Protein AF-A0A6V7HYU8-F1 (afdb_monomer_lite)

Structure (mmCIF, N/CA/C/O backbone):
data_AF-A0A6V7HYU8-F1
#
_entry.id   AF-A0A6V7HYU8-F1
#
loop_
_atom_site.group_PDB
_atom_site.id
_atom_site.type_symbol
_atom_site.label_atom_id
_atom_site.label_alt_id
_atom_site.label_comp_id
_atom_site.label_asym_id
_atom_site.label_entity_id
_atom_site.label_seq_id
_atom_site.pdbx_PDB_ins_code
_atom_site.Cartn_x
_atom_site.Cartn_y
_atom_site.Cartn_z
_atom_site.occupancy
_atom_site.B_iso_or_equiv
_atom_site.auth_seq_id
_atom_site.auth_comp_id
_atom_site.auth_asym_id
_atom_site.auth_atom_id
_atom_site.pdbx_PDB_model_num
ATOM 1 N N . GLN A 1 1 ? -9.173 -27.779 18.103 1.00 46.91 1 GLN A N 1
ATOM 2 C CA . GLN A 1 1 ? -9.551 -28.796 17.097 1.00 46.91 1 GLN A CA 1
ATOM 3 C C . GLN A 1 1 ? -9.029 -28.349 15.732 1.00 46.91 1 GLN A C 1
ATOM 5 O O . GLN A 1 1 ? -9.522 -27.362 15.204 1.00 46.91 1 GLN A O 1
ATOM 10 N N . ARG A 1 2 ? -7.983 -28.993 15.201 1.00 71.75 2 ARG A N 1
ATOM 11 C CA . ARG A 1 2 ? -7.455 -28.708 13.854 1.00 71.75 2 ARG A CA 1
ATOM 12 C C . ARG A 1 2 ? -8.442 -29.213 12.792 1.00 71.75 2 ARG A C 1
ATOM 14 O O . ARG A 1 2 ? -8.840 -30.368 12.876 1.00 71.75 2 ARG A O 1
ATOM 21 N N . ARG A 1 3 ? -8.781 -28.382 11.803 1.00 46.88 3 ARG A N 1
ATOM 22 C CA . ARG A 1 3 ? -9.311 -28.756 10.474 1.00 46.88 3 ARG A CA 1
ATOM 23 C C . ARG A 1 3 ? -8.939 -27.615 9.519 1.00 46.88 3 ARG A C 1
ATOM 25 O O . ARG A 1 3 ? -9.260 -26.482 9.842 1.00 46.88 3 ARG A O 1
ATOM 32 N N . GLY A 1 4 ? -8.241 -27.789 8.407 1.00 37.38 4 GLY A N 1
ATOM 33 C CA . GLY A 1 4 ? -7.610 -28.949 7.792 1.00 37.38 4 GLY A CA 1
ATOM 34 C C . GLY A 1 4 ? -6.579 -28.435 6.779 1.00 37.38 4 GLY A C 1
ATOM 35 O O . GLY A 1 4 ? -6.619 -27.271 6.388 1.00 37.38 4 GLY A O 1
ATOM 36 N N . ILE A 1 5 ? -5.630 -29.288 6.408 1.00 67.75 5 ILE A N 1
ATOM 37 C CA . ILE A 1 5 ? -4.812 -29.089 5.212 1.00 67.75 5 ILE A CA 1
ATOM 38 C C . ILE A 1 5 ? -5.753 -29.396 4.043 1.00 67.75 5 ILE A C 1
ATOM 40 O O . ILE A 1 5 ? -6.133 -30.553 3.872 1.00 67.75 5 ILE A O 1
ATOM 44 N N . GLU A 1 6 ? -6.197 -28.375 3.310 1.00 53.62 6 GLU A N 1
ATOM 45 C CA . GLU A 1 6 ? -6.812 -28.572 1.997 1.00 53.62 6 GLU A CA 1
ATOM 46 C C . GLU A 1 6 ? -5.706 -28.499 0.944 1.00 53.62 6 GLU A C 1
ATOM 48 O O . GLU A 1 6 ? -4.789 -27.681 1.026 1.00 53.62 6 GLU A O 1
ATOM 53 N N . ASN A 1 7 ? -5.740 -29.475 0.046 1.00 47.41 7 ASN A N 1
ATOM 54 C CA . ASN A 1 7 ? -4.643 -29.880 -0.807 1.00 47.41 7 ASN A CA 1
ATOM 55 C C . ASN A 1 7 ? -4.209 -28.791 -1.797 1.00 47.41 7 ASN A C 1
ATOM 57 O O . ASN A 1 7 ? -5.010 -28.056 -2.364 1.00 47.41 7 ASN A O 1
ATOM 61 N N . SER A 1 8 ? -2.898 -28.771 -2.012 1.00 57.25 8 SER A N 1
ATOM 62 C CA . SER A 1 8 ? -2.127 -28.009 -2.985 1.00 57.25 8 SER A CA 1
ATOM 63 C C . SER A 1 8 ? -2.748 -27.955 -4.385 1.00 57.25 8 SER A C 1
ATOM 65 O O . SER A 1 8 ? -2.501 -28.810 -5.233 1.00 57.25 8 SER A O 1
ATOM 67 N N . ASN A 1 9 ? -3.454 -26.871 -4.658 1.00 54.91 9 ASN A N 1
ATOM 68 C CA . ASN A 1 9 ? -3.167 -26.070 -5.838 1.00 54.91 9 ASN A CA 1
ATOM 69 C C . ASN A 1 9 ? -3.173 -24.618 -5.366 1.00 54.91 9 ASN A C 1
ATOM 71 O O . ASN A 1 9 ? -4.123 -23.871 -5.583 1.00 54.91 9 ASN A O 1
ATOM 75 N N . THR A 1 10 ? -2.163 -24.268 -4.563 1.00 57.00 10 THR A N 1
ATOM 76 C CA . THR A 1 10 ? -1.928 -22.899 -4.104 1.00 57.00 10 THR A CA 1
ATOM 77 C C . THR A 1 10 ? -1.507 -22.079 -5.314 1.00 57.00 10 THR A C 1
ATOM 79 O O . THR A 1 10 ? -0.331 -21.792 -5.525 1.00 57.00 10 THR A O 1
ATOM 82 N N . ASP A 1 11 ? -2.492 -21.730 -6.133 1.00 59.72 11 ASP A N 1
ATOM 83 C CA . ASP A 1 11 ? -2.382 -20.574 -6.991 1.00 59.72 11 ASP A CA 1
ATOM 84 C C . ASP A 1 11 ? -2.084 -19.384 -6.077 1.00 59.72 11 ASP A C 1
ATOM 86 O O . ASP A 1 11 ? -2.789 -19.112 -5.096 1.00 59.72 11 ASP A O 1
ATOM 90 N N . CYS A 1 12 ? -0.958 -18.734 -6.340 1.00 65.44 12 CYS A N 1
ATOM 91 C CA . CYS A 1 12 ? -0.526 -17.558 -5.611 1.00 65.44 12 CYS A CA 1
ATOM 92 C C . CYS A 1 12 ? -1.438 -16.397 -6.023 1.00 65.44 12 CYS A C 1
ATOM 94 O O . CYS A 1 12 ? -1.058 -15.585 -6.862 1.00 65.44 12 CYS A O 1
ATOM 96 N N . GLY A 1 13 ? -2.669 -16.343 -5.504 1.00 62.66 13 GLY A N 1
ATOM 97 C CA . GLY A 1 13 ? -3.606 -15.373 -6.068 1.00 62.66 13 GLY A CA 1
ATOM 98 C C . GLY A 1 13 ? -4.938 -15.121 -5.387 1.00 62.66 13 GLY A C 1
ATOM 99 O O . GLY A 1 13 ? -5.513 -14.068 -5.644 1.00 62.66 13 GLY A O 1
ATOM 100 N N . THR A 1 14 ? -5.462 -15.985 -4.517 1.00 5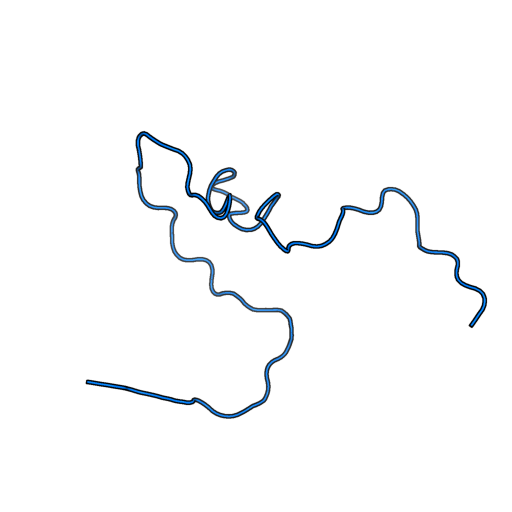9.69 14 THR A N 1
ATOM 101 C CA . THR A 1 14 ? -6.855 -15.791 -4.066 1.00 59.69 14 THR A CA 1
ATOM 102 C C . THR A 1 14 ? -7.008 -15.810 -2.553 1.00 59.69 14 THR A C 1
ATOM 104 O O . THR A 1 14 ? -7.556 -16.723 -1.943 1.00 59.69 14 THR A O 1
ATOM 107 N N . VAL A 1 15 ? -6.568 -14.720 -1.917 1.00 64.88 15 VAL A N 1
ATOM 108 C CA . VAL A 1 15 ? -7.057 -14.396 -0.573 1.00 64.88 15 VAL A CA 1
ATOM 109 C C . VAL A 1 15 ? -8.515 -13.968 -0.735 1.00 64.88 15 VAL A C 1
ATOM 111 O O . VAL A 1 15 ? -8.785 -12.891 -1.258 1.00 64.88 15 VAL A O 1
ATOM 114 N N . SER A 1 16 ? -9.473 -14.804 -0.322 1.00 60.78 16 SER A N 1
ATOM 115 C CA . SER A 1 16 ? -10.874 -14.385 -0.226 1.00 60.78 16 SER A CA 1
ATOM 116 C C . SER A 1 16 ? -10.948 -13.225 0.772 1.00 60.78 16 SER A C 1
ATOM 118 O O . SER A 1 16 ? -10.814 -13.439 1.984 1.00 60.78 16 SER A O 1
ATOM 120 N N . GLU A 1 17 ? -11.066 -11.992 0.284 1.00 64.88 17 GLU A N 1
ATOM 121 C CA . GLU A 1 17 ? -10.985 -10.815 1.143 1.00 64.88 17 GLU A CA 1
ATOM 122 C C . GLU A 1 17 ? -12.240 -10.729 2.021 1.00 64.88 17 GLU A C 1
ATOM 124 O O . GLU A 1 17 ? -13.331 -10.351 1.596 1.00 64.88 17 GLU A O 1
ATOM 129 N N . ARG A 1 18 ? -12.089 -11.153 3.280 1.00 72.75 18 ARG A N 1
ATOM 130 C CA . ARG A 1 18 ? -13.106 -10.971 4.317 1.00 72.75 18 ARG A CA 1
ATOM 131 C C . ARG A 1 18 ? -13.321 -9.467 4.547 1.00 72.75 18 ARG A C 1
ATOM 133 O O . ARG A 1 18 ? -12.338 -8.724 4.521 1.00 72.75 18 ARG A O 1
ATOM 140 N N . PRO A 1 19 ? -14.554 -9.016 4.848 1.00 82.50 19 PRO A N 1
ATOM 141 C CA . PRO A 1 19 ? -14.808 -7.619 5.188 1.00 82.50 19 PRO A CA 1
ATOM 142 C C . PRO A 1 19 ? -13.897 -7.143 6.326 1.00 82.50 19 PRO A C 1
ATOM 144 O O . PRO A 1 19 ? -13.749 -7.832 7.339 1.00 82.50 19 PRO A O 1
ATOM 147 N N . CYS A 1 20 ? -13.285 -5.968 6.161 1.00 88.50 20 CYS A N 1
ATOM 148 C CA . CYS A 1 20 ? -12.388 -5.408 7.166 1.00 88.50 20 CYS A CA 1
ATOM 149 C C . CYS A 1 20 ? -13.134 -5.105 8.476 1.00 88.50 20 CYS A C 1
ATOM 151 O O . CYS A 1 20 ? -14.129 -4.378 8.448 1.00 88.50 20 CYS A O 1
ATOM 153 N N . PRO A 1 21 ? -12.667 -5.615 9.632 1.00 88.88 21 PRO A N 1
ATOM 154 C CA . PRO A 1 21 ? -13.303 -5.327 10.910 1.00 88.88 21 PRO A CA 1
ATOM 155 C C . PRO A 1 21 ? -13.048 -3.870 11.334 1.00 88.88 21 PRO A C 1
ATOM 157 O O . PRO A 1 21 ? -11.942 -3.359 11.126 1.00 88.88 21 PRO A O 1
ATOM 160 N N . PRO A 1 22 ? -14.022 -3.196 11.975 1.00 90.06 22 PRO A N 1
ATOM 161 C CA . PRO A 1 22 ? -13.794 -1.878 12.548 1.00 90.06 22 PRO A CA 1
ATOM 162 C C . PRO A 1 22 ? -12.792 -1.988 13.703 1.00 90.06 22 PRO A C 1
ATOM 164 O O . PRO A 1 22 ? -12.988 -2.743 14.654 1.00 90.06 22 PRO A O 1
ATOM 167 N N . SER A 1 23 ? -11.707 -1.224 13.626 1.00 89.06 23 SER A N 1
ATOM 168 C CA . SER A 1 23 ? -10.685 -1.142 14.668 1.00 89.06 23 SER A CA 1
ATOM 169 C C . SER A 1 23 ? -10.230 0.300 14.818 1.00 89.06 23 SER A C 1
ATOM 171 O O . SER A 1 23 ? -10.077 1.020 13.833 1.00 89.06 23 SER A O 1
ATOM 173 N N . LYS A 1 24 ? -9.968 0.715 16.059 1.00 94.44 24 LYS A N 1
ATOM 174 C CA . LYS A 1 24 ? -9.389 2.031 16.355 1.00 94.44 24 LYS A CA 1
ATOM 175 C C . LYS A 1 24 ? -7.919 2.127 15.928 1.00 94.44 24 LYS A C 1
ATOM 177 O O . LYS A 1 24 ? -7.4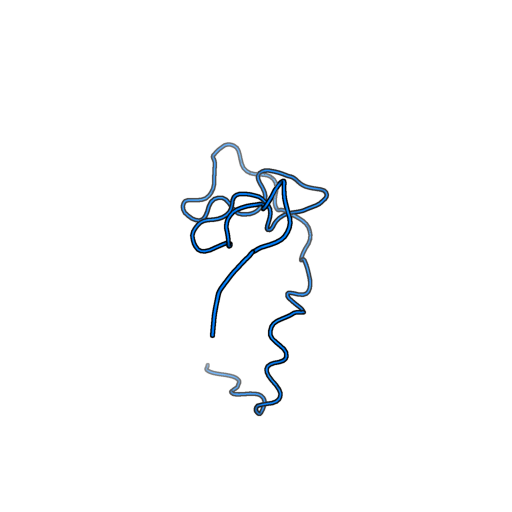35 3.219 15.645 1.00 94.44 24 LYS A O 1
ATOM 182 N N . TYR A 1 25 ? -7.205 1.001 15.899 1.00 94.44 25 TYR A N 1
ATOM 183 C CA . TYR A 1 25 ? -5.761 0.956 15.671 1.00 94.44 25 TYR A CA 1
ATOM 184 C C . TYR A 1 25 ? -5.398 0.098 14.461 1.00 94.44 25 TYR A C 1
ATOM 186 O O . TYR A 1 25 ? -6.129 -0.817 14.074 1.00 94.44 25 TYR A O 1
ATOM 194 N N . ARG A 1 26 ? -4.234 0.397 13.878 1.00 92.88 26 ARG A N 1
ATOM 195 C CA . ARG A 1 26 ? -3.690 -0.334 12.731 1.00 92.88 26 ARG A CA 1
ATOM 196 C C . ARG A 1 26 ? -3.305 -1.755 13.131 1.00 92.88 26 ARG A C 1
ATOM 198 O O . ARG A 1 26 ? -2.825 -1.993 14.238 1.00 92.88 26 ARG A O 1
ATOM 205 N N . THR A 1 27 ? -3.476 -2.689 12.204 1.00 91.62 27 THR A N 1
ATOM 206 C CA . THR A 1 27 ? -2.980 -4.055 12.370 1.00 91.62 27 THR A CA 1
ATOM 207 C C . THR A 1 27 ? -1.455 -4.078 12.227 1.00 91.62 27 THR A C 1
ATOM 209 O O . THR A 1 27 ? -0.883 -3.303 11.460 1.00 91.62 27 THR A O 1
ATOM 212 N N . LEU A 1 28 ? -0.779 -4.992 12.929 1.00 93.31 28 LEU A N 1
ATOM 213 C CA . LEU A 1 28 ? 0.683 -5.153 12.833 1.00 93.31 28 LEU A CA 1
ATOM 214 C C . LEU A 1 28 ? 1.144 -5.596 11.434 1.00 93.31 28 LEU A C 1
ATOM 216 O O . LEU A 1 28 ? 2.272 -5.311 11.024 1.00 93.31 28 LEU A O 1
ATOM 220 N N . SER A 1 29 ? 0.263 -6.287 10.708 1.00 9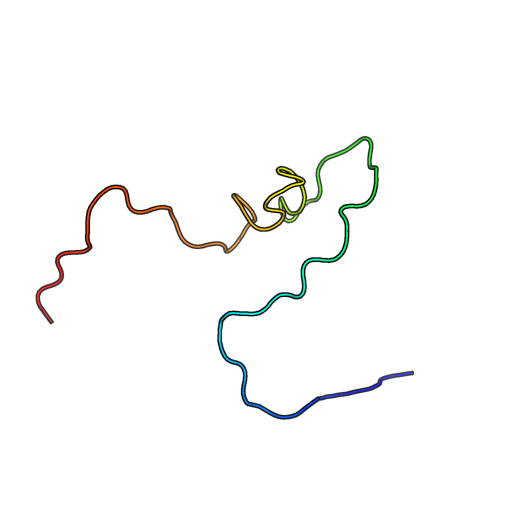0.69 29 SER A N 1
ATOM 221 C CA . SER A 1 29 ? 0.498 -6.742 9.338 1.00 90.69 29 SER A CA 1
ATOM 222 C C . SER A 1 29 ? 0.251 -5.650 8.296 1.00 90.69 29 SER A C 1
ATOM 224 O O . SER A 1 29 ? 0.659 -5.822 7.156 1.00 90.69 29 SER A O 1
ATOM 226 N N . GLY A 1 30 ? -0.422 -4.547 8.642 1.00 92.94 30 GLY A N 1
ATOM 227 C CA . GLY A 1 30 ? -0.817 -3.502 7.687 1.00 92.94 30 GLY A CA 1
ATOM 228 C C . GLY A 1 30 ? -2.058 -3.832 6.846 1.00 92.94 30 GLY A C 1
ATOM 229 O O . GLY A 1 30 ? -2.487 -3.002 6.051 1.00 92.94 30 GLY A O 1
ATOM 230 N N . ILE A 1 31 ? -2.666 -5.004 7.057 1.00 91.06 31 ILE A N 1
ATOM 231 C CA . ILE A 1 31 ? -3.911 -5.424 6.401 1.00 91.06 31 ILE A CA 1
ATOM 232 C C . ILE A 1 31 ? -5.059 -4.496 6.817 1.00 91.06 31 ILE A C 1
ATOM 234 O O . ILE A 1 31 ? -5.118 -4.059 7.974 1.00 91.06 31 ILE A O 1
ATOM 238 N N . CYS A 1 32 ? -5.988 -4.251 5.889 1.00 92.19 32 CYS A N 1
ATOM 239 C CA . CYS A 1 32 ? -7.202 -3.451 6.085 1.00 92.19 32 CYS A CA 1
ATOM 240 C C . CYS A 1 32 ? -6.966 -1.952 6.314 1.00 92.19 32 CYS A C 1
ATOM 242 O O . CYS A 1 32 ? -7.839 -1.251 6.819 1.00 92.19 32 CYS A O 1
ATOM 244 N N . ASN A 1 33 ? -5.807 -1.432 5.905 1.00 92.81 33 ASN A N 1
ATOM 245 C CA . ASN A 1 33 ? -5.598 0.014 5.806 1.00 92.81 33 ASN A CA 1
ATOM 246 C C . ASN A 1 33 ? -6.467 0.622 4.689 1.00 92.81 33 ASN A C 1
ATOM 248 O O . ASN A 1 33 ? -7.094 1.661 4.875 1.00 92.81 33 ASN A O 1
ATOM 252 N N . ASN A 1 34 ? -6.560 -0.077 3.554 1.00 92.38 34 ASN A N 1
ATOM 253 C CA . ASN A 1 34 ? -7.494 0.226 2.479 1.00 92.38 34 ASN A CA 1
ATOM 254 C C . ASN A 1 34 ? -8.655 -0.776 2.527 1.00 92.38 34 ASN A C 1
ATOM 256 O O . ASN A 1 34 ? -8.447 -1.961 2.315 1.00 92.38 34 ASN A O 1
ATOM 260 N N . VAL A 1 35 ? -9.877 -0.315 2.797 1.00 90.31 35 VAL A N 1
ATOM 261 C CA . VAL A 1 35 ? -11.058 -1.194 2.937 1.00 90.31 35 VAL A CA 1
ATOM 262 C C . VAL A 1 35 ? -11.507 -1.796 1.601 1.00 90.31 35 VAL A C 1
ATOM 264 O O . VAL A 1 35 ? -12.118 -2.859 1.586 1.00 90.31 35 VAL A O 1
ATOM 267 N N . ARG A 1 36 ? -11.200 -1.135 0.478 1.00 89.50 36 ARG A N 1
ATOM 268 C CA . ARG A 1 36 ? -11.502 -1.647 -0.870 1.00 89.50 36 ARG A CA 1
ATOM 269 C C . ARG A 1 36 ? -10.461 -2.653 -1.350 1.00 89.50 36 ARG A C 1
ATOM 271 O O . ARG A 1 36 ? -10.794 -3.523 -2.142 1.00 89.50 36 ARG A O 1
ATOM 278 N N . HIS A 1 37 ? -9.225 -2.501 -0.876 1.00 89.88 37 HIS A N 1
ATOM 279 C CA . HIS A 1 37 ? -8.096 -3.372 -1.194 1.00 89.88 37 HIS A CA 1
ATOM 280 C C . HIS A 1 37 ? -7.275 -3.710 0.070 1.00 89.88 37 HIS A C 1
ATOM 282 O O . HIS A 1 37 ? -6.166 -3.189 0.240 1.00 89.88 37 HIS A O 1
ATOM 288 N N . PRO A 1 38 ? -7.815 -4.528 0.994 1.00 90.94 38 PRO A N 1
ATOM 289 C CA . PRO A 1 38 ? -7.208 -4.898 2.274 1.00 90.94 38 PRO A CA 1
ATOM 290 C C . PRO A 1 38 ? -5.729 -5.288 2.253 1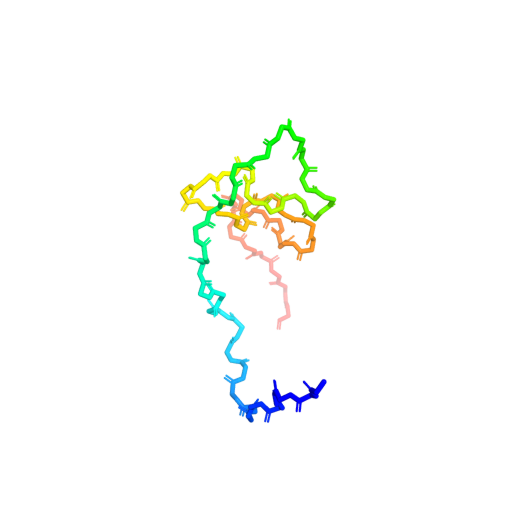.00 90.94 38 PRO A C 1
ATOM 292 O O . PRO A 1 38 ? -5.033 -5.055 3.243 1.00 90.94 38 PRO A O 1
ATOM 295 N N . SER A 1 39 ? -5.259 -5.892 1.164 1.00 88.19 39 SER A N 1
ATOM 296 C CA . SER A 1 39 ? -3.881 -6.361 0.982 1.00 88.19 39 SER A CA 1
ATOM 297 C C . SER A 1 39 ? -2.874 -5.268 0.588 1.00 88.19 39 SER A C 1
ATOM 299 O O . SER A 1 39 ? -1.664 -5.475 0.710 1.00 88.19 39 SER A O 1
ATOM 301 N N . TRP A 1 40 ? -3.322 -4.088 0.148 1.00 91.56 40 TRP A N 1
ATOM 302 C CA . TRP A 1 40 ? -2.421 -3.031 -0.321 1.00 91.56 40 TRP A CA 1
ATOM 303 C C . TRP A 1 40 ? -1.587 -2.429 0.811 1.00 91.56 40 TRP A C 1
ATOM 305 O O . TRP A 1 40 ? -2.113 -1.923 1.802 1.00 91.56 40 TRP A O 1
ATOM 315 N N . GLY A 1 41 ? -0.264 -2.446 0.632 1.00 91.12 41 GLY A N 1
ATOM 316 C CA . GLY A 1 41 ? 0.686 -1.919 1.614 1.00 91.12 41 GLY A CA 1
ATOM 317 C C . GLY A 1 41 ? 0.859 -2.800 2.856 1.00 91.12 41 GLY A C 1
ATOM 318 O O . GLY A 1 41 ? 1.485 -2.365 3.823 1.00 91.12 41 GLY A O 1
ATOM 319 N N . ALA A 1 42 ? 0.321 -4.023 2.851 1.00 93.75 42 ALA A N 1
ATOM 320 C CA . ALA A 1 42 ? 0.570 -4.991 3.907 1.00 93.75 42 ALA A CA 1
ATOM 321 C C . ALA A 1 42 ? 2.034 -5.469 3.895 1.00 93.75 42 ALA A C 1
ATOM 323 O O . ALA A 1 42 ? 2.702 -5.530 2.861 1.00 93.75 42 ALA A O 1
ATOM 324 N N . ARG A 1 43 ? 2.540 -5.848 5.068 1.00 93.88 43 ARG A N 1
ATOM 325 C CA . ARG A 1 43 ? 3.866 -6.450 5.228 1.00 93.88 43 ARG A CA 1
ATOM 326 C C . ARG A 1 43 ? 3.964 -7.732 4.400 1.00 93.88 43 ARG A C 1
ATOM 328 O O . ARG A 1 43 ? 3.101 -8.597 4.505 1.00 93.88 43 ARG A O 1
ATOM 335 N N . GLY A 1 44 ? 5.059 -7.876 3.656 1.00 89.62 44 GLY A N 1
ATOM 336 C CA . GLY A 1 44 ? 5.316 -9.047 2.813 1.00 89.62 44 GLY A CA 1
ATOM 337 C C . GLY A 1 44 ? 4.656 -8.977 1.435 1.00 89.62 44 GLY A C 1
ATOM 338 O O . GLY A 1 44 ? 4.890 -9.866 0.623 1.00 89.62 44 GLY A O 1
ATOM 339 N N . ALA A 1 45 ? 3.880 -7.926 1.146 1.00 87.69 45 ALA A N 1
ATOM 340 C CA . ALA A 1 45 ? 3.423 -7.653 -0.209 1.00 87.69 45 ALA A CA 1
ATOM 341 C C . ALA A 1 45 ? 4.602 -7.197 -1.093 1.00 87.69 45 ALA A C 1
ATOM 343 O O . ALA A 1 45 ? 5.508 -6.511 -0.603 1.00 87.69 45 ALA A O 1
ATOM 344 N N . PRO A 1 46 ? 4.604 -7.546 -2.391 1.00 90.38 46 PRO A N 1
ATOM 345 C CA . PRO A 1 46 ? 5.605 -7.050 -3.324 1.00 90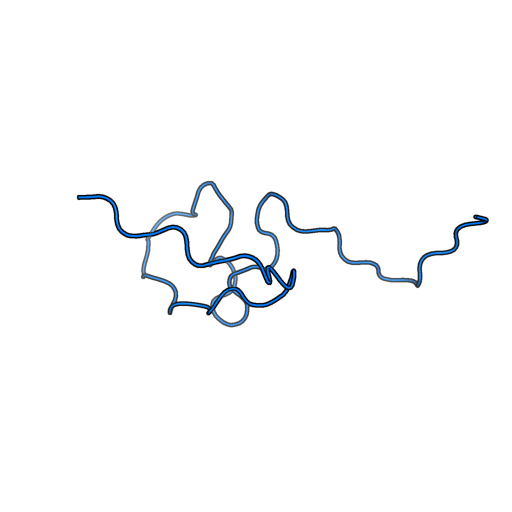.38 46 PRO A CA 1
ATOM 346 C C . PRO A 1 46 ? 5.486 -5.532 -3.501 1.00 90.38 46 PRO A C 1
ATOM 348 O O . PRO A 1 46 ? 4.412 -4.945 -3.351 1.00 90.38 46 PRO A O 1
ATOM 351 N N . TYR A 1 47 ? 6.594 -4.890 -3.870 1.00 92.31 47 TYR A N 1
ATOM 352 C CA . TYR A 1 47 ? 6.578 -3.475 -4.225 1.00 92.31 47 TYR A CA 1
ATOM 353 C C . TYR A 1 47 ? 5.806 -3.234 -5.527 1.00 92.31 47 TYR A C 1
ATOM 355 O O . TYR A 1 47 ? 5.912 -4.008 -6.482 1.00 92.31 47 TYR A O 1
ATOM 363 N N . LEU A 1 48 ? 5.079 -2.115 -5.579 1.00 93.00 48 LEU A N 1
ATOM 364 C CA . LEU A 1 48 ? 4.471 -1.630 -6.813 1.00 93.00 48 LEU A CA 1
ATOM 365 C C . LEU A 1 48 ? 5.575 -1.250 -7.808 1.00 93.00 48 LEU A C 1
ATOM 367 O O . LEU A 1 48 ? 6.486 -0.492 -7.474 1.00 93.00 48 LEU A O 1
ATOM 371 N N . LYS A 1 49 ? 5.476 -1.751 -9.039 1.00 94.12 49 LYS A N 1
ATOM 372 C CA . LYS A 1 49 ? 6.373 -1.380 -10.136 1.00 94.12 49 LYS A CA 1
ATOM 373 C C . LYS A 1 49 ? 5.697 -0.316 -10.999 1.00 94.12 49 LYS A C 1
ATOM 375 O O . LYS A 1 49 ? 4.669 -0.591 -11.606 1.00 94.12 49 LYS A O 1
ATOM 380 N N . PHE A 1 50 ? 6.272 0.886 -11.060 1.00 95.88 50 PHE A N 1
ATOM 381 C CA . PHE A 1 50 ? 5.793 1.948 -11.958 1.00 95.88 50 PHE A CA 1
ATOM 382 C C . PHE A 1 50 ? 6.191 1.714 -13.421 1.00 95.88 5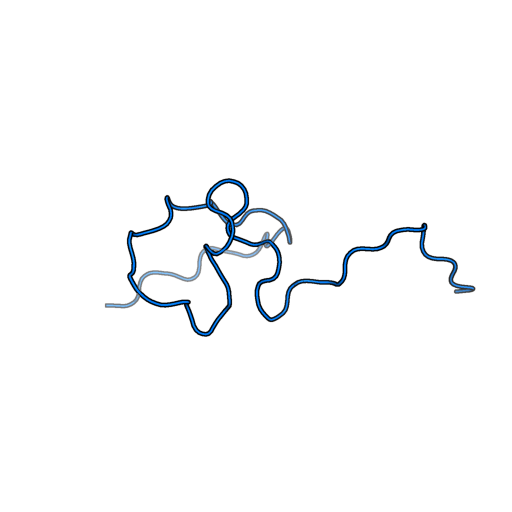0 PHE A C 1
ATOM 384 O O . PHE A 1 50 ? 5.528 2.212 -14.324 1.00 95.88 50 PHE A O 1
ATOM 391 N N . LEU A 1 51 ? 7.262 0.950 -13.646 1.00 97.31 51 LEU A N 1
ATOM 392 C CA . LEU A 1 51 ? 7.760 0.563 -14.962 1.00 97.31 51 LEU A CA 1
ATOM 393 C C . LEU A 1 51 ? 7.897 -0.964 -15.037 1.00 97.31 51 LEU A C 1
ATOM 395 O O . LEU A 1 51 ? 8.115 -1.601 -13.999 1.00 97.31 51 LEU A O 1
ATOM 399 N N . PRO A 1 52 ? 7.795 -1.565 -16.236 1.00 95.94 52 PRO A N 1
ATOM 400 C CA . PRO A 1 52 ? 8.042 -2.989 -16.414 1.00 95.94 52 PRO A CA 1
ATOM 401 C C . PRO A 1 52 ? 9.442 -3.394 -15.923 1.00 95.94 52 PRO A C 1
ATOM 403 O O . PRO A 1 52 ? 10.388 -2.612 -16.050 1.00 95.94 52 PRO A O 1
ATOM 406 N N . PRO A 1 53 ? 9.603 -4.604 -15.361 1.00 94.94 53 PRO A N 1
ATOM 407 C CA . PRO A 1 53 ? 10.930 -5.126 -15.064 1.00 94.94 53 PRO A CA 1
ATOM 408 C C . PRO A 1 53 ? 11.740 -5.337 -16.351 1.00 94.94 53 PRO A C 1
ATOM 410 O O . PRO A 1 53 ? 11.189 -5.769 -17.358 1.00 94.94 53 PRO A O 1
ATOM 413 N N . SER A 1 54 ? 13.049 -5.095 -16.290 1.00 96.44 54 SER A N 1
ATOM 414 C CA . SER A 1 54 ? 13.997 -5.384 -17.371 1.00 96.44 54 SER A CA 1
ATOM 415 C C . SER A 1 54 ? 15.163 -6.181 -16.791 1.00 96.44 54 SER A C 1
ATOM 417 O O . SER A 1 54 ? 16.104 -5.594 -16.258 1.00 96.44 54 SER A O 1
ATOM 419 N N . TYR A 1 55 ? 15.061 -7.508 -16.846 1.00 95.81 55 TYR A N 1
ATOM 420 C CA . TYR A 1 55 ? 16.115 -8.441 -16.434 1.00 95.81 55 TYR A CA 1
ATOM 421 C C . TYR A 1 55 ? 16.762 -9.075 -17.678 1.00 95.81 55 TYR A C 1
ATOM 423 O O . TYR A 1 55 ? 16.207 -8.975 -18.771 1.00 95.81 55 TYR A O 1
ATOM 431 N N . SER A 1 56 ? 17.964 -9.636 -17.539 1.00 96.38 56 SER A N 1
ATOM 432 C CA . SER A 1 56 ? 18.788 -10.119 -18.663 1.00 96.38 56 SER A CA 1
ATOM 433 C C . SER A 1 56 ? 18.822 -11.645 -18.823 1.00 96.38 56 SER A C 1
ATOM 435 O O . SER A 1 56 ? 19.461 -12.129 -19.754 1.00 96.38 56 SER A O 1
ATOM 437 N N . ASP A 1 57 ? 18.223 -12.374 -17.886 1.00 89.75 57 ASP A N 1
ATOM 438 C CA . ASP A 1 57 ? 18.132 -13.836 -17.776 1.00 89.75 57 ASP A CA 1
ATOM 439 C C . ASP A 1 57 ? 16.778 -14.384 -18.259 1.00 89.75 57 ASP A C 1
ATOM 441 O O . ASP A 1 57 ? 16.752 -15.571 -18.658 1.00 89.75 57 ASP A O 1
#

Foldseek 3Di:
DDDDPDDDPPPVDDDPDDQDDDDPDADPQNACPPRVHRPPPGPPDDDDDPDDDDDDD

Secondary structure (DSSP, 8-state):
-------S---TT----PPPPP-SS--TT-TTSSSSSTTTT-TTPPPPPSS------

Sequence (57 aa):
QRRGIENSNTDCGTVSERPCPPSKYRTLSGICNNVRHPSWGARGAPYLKFLPPSYSD

Organism: NCBI:txid1563983

InterPro domains:
  IPR010255 Haem peroxidase superfamily [SSF48113] (20-57)
  IPR019791 Haem peroxidase, animal-type [PF03098] (25-57)
  IPR019791 Haem peroxidase, animal-type [PS50292] (17-57)
  IPR037120 Haem peroxidase domain superfamily, animal type [G3DSA:1.10.640.10] (2-57)

pLDDT: mean 81.37, std 16.59, range [37.38, 97.31]

Radius of gyration: 15.8 Å; chains: 1; bounding box: 34×32×36 Å